Protein AF-A0A821QGT8-F1 (afdb_monomer)

Sequence (117 aa):
EAIAHGFVNLDIINSAISRGLRSRFVSGNFDPIGTDPYSSIPYSVVDSLEHKLLTKQVVSESIVLLQNPKEILPFDITKIKQIAVIGPSSDDISVQAHTYHGTPSKWITTLDGIQSM

Structure (mmCIF, N/CA/C/O backbone):
data_AF-A0A821QGT8-F1
#
_entry.id   AF-A0A821QGT8-F1
#
loop_
_atom_site.group_PDB
_atom_site.id
_atom_site.type_symbol
_atom_site.label_atom_id
_atom_site.label_alt_id
_atom_site.label_comp_id
_atom_site.label_asym_id
_atom_site.label_entity_id
_atom_site.label_seq_id
_atom_site.pdbx_PDB_ins_code
_atom_site.Cartn_x
_atom_site.Cartn_y
_atom_site.Cartn_z
_atom_site.occupancy
_atom_site.B_iso_or_equiv
_atom_site.auth_seq_id
_atom_site.auth_comp_id
_atom_site.auth_asym_id
_atom_site.auth_atom_id
_atom_site.pdbx_PDB_model_num
ATOM 1 N N . GLU A 1 1 ? 7.168 -7.094 -39.198 1.00 88.50 1 GLU A N 1
ATOM 2 C CA . GLU A 1 1 ? 6.020 -7.028 -40.126 1.00 88.50 1 GLU A CA 1
ATOM 3 C C . GLU A 1 1 ? 5.680 -5.591 -40.536 1.00 88.50 1 GLU A C 1
ATOM 5 O O . GLU A 1 1 ? 5.978 -5.238 -41.665 1.00 88.50 1 GLU A O 1
ATOM 10 N N . ALA A 1 2 ? 5.192 -4.718 -39.644 1.00 93.62 2 ALA A N 1
ATOM 11 C CA . ALA A 1 2 ? 4.776 -3.345 -39.999 1.00 93.62 2 ALA A CA 1
ATOM 12 C C . ALA A 1 2 ? 5.841 -2.477 -40.715 1.00 93.62 2 ALA A C 1
ATOM 14 O O . ALA A 1 2 ? 5.494 -1.716 -41.614 1.00 93.62 2 ALA A O 1
ATOM 15 N N . ILE A 1 3 ? 7.128 -2.618 -40.365 1.00 93.31 3 ILE A N 1
ATOM 16 C CA . ILE A 1 3 ? 8.237 -1.945 -41.074 1.00 93.31 3 ILE A CA 1
ATOM 17 C C . ILE A 1 3 ? 8.372 -2.473 -42.509 1.00 93.31 3 ILE A C 1
ATOM 19 O O . ILE A 1 3 ? 8.510 -1.696 -43.445 1.00 93.31 3 ILE A O 1
ATOM 23 N N . ALA A 1 4 ? 8.299 -3.797 -42.689 1.00 95.00 4 ALA A N 1
ATOM 24 C CA . ALA A 1 4 ? 8.441 -4.447 -43.993 1.00 95.00 4 ALA A CA 1
ATOM 25 C C . ALA A 1 4 ? 7.288 -4.089 -44.947 1.00 95.00 4 ALA A C 1
ATOM 27 O O . ALA A 1 4 ? 7.495 -4.010 -46.153 1.00 95.00 4 ALA A O 1
ATOM 28 N N . HIS A 1 5 ? 6.098 -3.821 -44.403 1.00 96.25 5 HIS A N 1
ATOM 29 C CA . HIS A 1 5 ? 4.939 -3.336 -45.158 1.00 96.25 5 HIS A CA 1
ATOM 30 C C . HIS A 1 5 ? 4.875 -1.803 -45.293 1.00 96.25 5 HIS A C 1
ATOM 32 O O . HIS A 1 5 ? 3.919 -1.287 -45.863 1.00 96.25 5 HIS A O 1
ATOM 38 N N . GLY A 1 6 ? 5.861 -1.058 -44.777 1.00 94.56 6 GLY A N 1
ATOM 39 C CA . GLY A 1 6 ? 5.922 0.404 -44.897 1.00 94.56 6 GLY A CA 1
ATOM 40 C C . GLY A 1 6 ? 4.910 1.178 -44.043 1.00 94.56 6 GLY A C 1
ATOM 41 O O . GLY A 1 6 ? 4.784 2.388 -44.202 1.00 94.56 6 GLY A O 1
ATOM 42 N N . PHE A 1 7 ? 4.203 0.520 -43.118 1.00 97.38 7 PHE A N 1
ATOM 43 C CA . PHE A 1 7 ? 3.223 1.177 -42.242 1.00 97.38 7 PHE A CA 1
ATOM 44 C C . PHE A 1 7 ? 3.874 2.049 -41.166 1.00 97.38 7 PHE A C 1
ATOM 46 O O . PHE A 1 7 ? 3.248 2.972 -40.651 1.00 97.38 7 PHE A O 1
ATOM 53 N N . VAL A 1 8 ? 5.124 1.748 -40.802 1.00 95.25 8 VAL A N 1
ATOM 54 C CA . VAL A 1 8 ? 5.881 2.467 -39.773 1.00 95.25 8 VAL A CA 1
ATOM 55 C C . VAL A 1 8 ? 7.339 2.588 -40.212 1.00 95.25 8 VAL A C 1
ATOM 57 O O . VAL A 1 8 ? 7.957 1.593 -40.589 1.00 95.25 8 VAL A O 1
ATOM 60 N N . ASN A 1 9 ? 7.906 3.793 -40.120 1.00 96.69 9 ASN A N 1
ATOM 61 C CA . ASN A 1 9 ? 9.343 4.008 -40.303 1.00 96.69 9 ASN A CA 1
ATOM 62 C C . ASN A 1 9 ? 10.115 3.482 -39.073 1.00 96.69 9 ASN A C 1
ATOM 64 O O . ASN A 1 9 ? 9.724 3.738 -37.932 1.00 96.69 9 ASN A O 1
ATOM 68 N N . LEU A 1 10 ? 11.232 2.787 -39.305 1.00 95.38 10 LEU A N 1
ATOM 69 C CA . LEU A 1 10 ? 12.173 2.337 -38.277 1.00 95.38 10 LEU A CA 1
ATOM 70 C C . LEU A 1 10 ? 12.568 3.453 -37.288 1.00 95.38 10 LEU A C 1
ATOM 72 O O . LEU A 1 10 ? 12.696 3.183 -36.095 1.00 95.38 10 LEU A O 1
ATOM 76 N N . ASP A 1 11 ? 12.676 4.707 -37.735 1.00 96.88 11 ASP A N 1
ATOM 77 C CA . ASP A 1 11 ? 13.025 5.852 -36.880 1.00 96.88 11 ASP A CA 1
ATOM 78 C C . ASP A 1 11 ? 12.032 6.086 -35.729 1.00 96.88 11 ASP A C 1
ATOM 80 O O . ASP A 1 11 ? 12.418 6.519 -34.637 1.00 96.88 11 ASP A O 1
ATOM 84 N N . ILE A 1 12 ? 10.752 5.755 -35.937 1.00 96.62 12 ILE A N 1
ATOM 85 C CA . ILE A 1 12 ? 9.713 5.843 -34.899 1.00 96.62 12 ILE A CA 1
ATOM 86 C C . ILE A 1 12 ? 9.999 4.823 -33.794 1.00 96.62 12 ILE A C 1
ATOM 88 O O . ILE A 1 12 ? 9.916 5.142 -32.605 1.00 96.62 12 ILE A O 1
ATOM 92 N N . ILE A 1 13 ? 10.391 3.609 -34.180 1.00 95.69 13 ILE A N 1
ATOM 93 C CA . ILE A 1 13 ? 10.730 2.532 -33.247 1.00 95.69 13 ILE A CA 1
ATOM 94 C C . ILE A 1 13 ? 12.022 2.876 -32.506 1.00 95.69 13 ILE A C 1
ATOM 96 O O . ILE A 1 13 ? 12.052 2.805 -31.277 1.00 95.69 13 ILE A O 1
ATOM 100 N N . ASN A 1 14 ? 13.049 3.339 -33.225 1.00 97.38 14 ASN A N 1
ATOM 101 C CA . ASN A 1 14 ? 14.304 3.797 -32.628 1.00 97.38 14 ASN A CA 1
ATOM 102 C C . ASN A 1 14 ? 14.053 4.895 -31.590 1.00 97.38 14 ASN A C 1
ATOM 104 O O . ASN A 1 14 ? 14.600 4.845 -30.489 1.00 97.38 14 ASN A O 1
ATOM 108 N N . SER A 1 15 ? 13.174 5.851 -31.895 1.00 97.81 15 SER A N 1
ATOM 109 C CA . SER A 1 15 ? 12.798 6.922 -30.969 1.00 97.81 15 SER A CA 1
ATOM 110 C C . SER A 1 15 ? 12.091 6.399 -29.716 1.00 97.81 15 SER A C 1
ATOM 112 O O . SER A 1 15 ? 12.416 6.827 -28.607 1.00 97.81 15 SER A O 1
ATOM 114 N N . ALA A 1 16 ? 11.138 5.472 -29.861 1.00 97.12 16 ALA A N 1
ATOM 115 C CA . ALA A 1 16 ? 10.421 4.882 -28.729 1.00 97.12 16 ALA A CA 1
ATOM 116 C C . ALA A 1 16 ? 11.363 4.087 -27.810 1.00 97.12 16 ALA A C 1
ATOM 118 O O . ALA A 1 16 ? 11.356 4.283 -26.592 1.00 97.12 16 ALA A O 1
ATOM 119 N N . ILE A 1 17 ? 12.230 3.257 -28.397 1.00 97.50 17 IL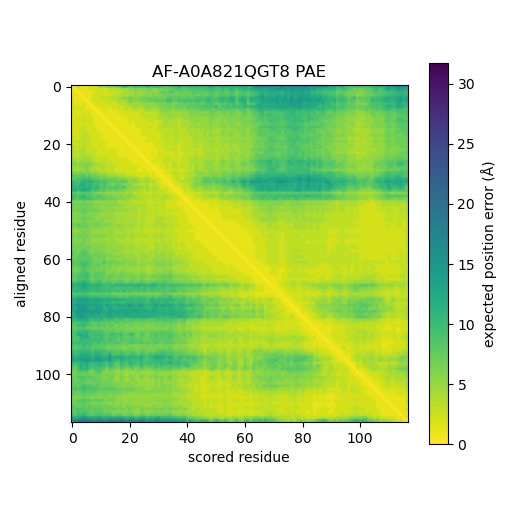E A N 1
ATOM 120 C CA . ILE A 1 17 ? 13.237 2.484 -27.663 1.00 97.50 17 ILE A CA 1
ATOM 121 C C . ILE A 1 17 ? 14.222 3.424 -26.965 1.00 97.50 17 ILE A C 1
ATOM 123 O O . ILE A 1 17 ? 14.494 3.248 -25.781 1.00 97.50 17 ILE A O 1
ATOM 127 N N . SER A 1 18 ? 14.697 4.464 -27.654 1.00 97.94 18 SER A N 1
ATOM 128 C CA . SER A 1 18 ? 15.642 5.433 -27.087 1.00 97.94 18 SER A CA 1
ATOM 129 C C . SER A 1 18 ? 15.068 6.138 -25.857 1.00 97.94 18 SER A C 1
ATOM 131 O O . SER A 1 18 ? 15.782 6.331 -24.877 1.00 97.94 18 SER A O 1
ATOM 133 N N . ARG A 1 19 ? 13.768 6.474 -25.851 1.00 97.81 19 ARG A N 1
ATOM 134 C CA . ARG A 1 19 ? 13.092 7.048 -24.671 1.00 97.81 19 ARG A CA 1
ATOM 135 C C . ARG A 1 19 ? 13.028 6.055 -23.511 1.00 97.81 19 ARG A C 1
ATOM 137 O O . ARG A 1 19 ? 13.346 6.428 -22.385 1.00 97.81 19 ARG A O 1
ATOM 144 N N . GLY A 1 20 ? 12.666 4.800 -23.783 1.00 97.81 20 GLY A N 1
ATOM 145 C CA . GLY A 1 20 ? 12.623 3.748 -22.762 1.00 97.81 20 GLY A CA 1
ATOM 146 C C . GLY A 1 20 ? 13.999 3.447 -22.161 1.00 97.81 20 GLY A C 1
ATOM 147 O O . GLY A 1 20 ? 14.140 3.356 -20.942 1.00 97.81 20 GLY A O 1
ATOM 148 N N . LEU A 1 21 ? 15.030 3.359 -23.006 1.00 97.56 21 LEU A N 1
ATOM 149 C CA . LEU A 1 21 ? 16.416 3.187 -22.570 1.00 97.56 21 LEU A CA 1
ATOM 150 C C . LEU A 1 21 ? 16.902 4.397 -21.779 1.00 97.56 21 LEU A C 1
ATOM 152 O O . LEU A 1 21 ? 17.506 4.217 -20.727 1.00 97.56 21 LEU A O 1
ATOM 156 N N . ARG A 1 22 ? 16.583 5.621 -22.218 1.00 97.06 22 ARG A N 1
ATOM 157 C CA . ARG A 1 22 ? 16.929 6.840 -21.479 1.00 97.06 22 ARG A CA 1
ATOM 158 C C . ARG A 1 22 ? 16.383 6.808 -20.054 1.00 97.06 22 ARG A C 1
ATOM 160 O O . ARG A 1 22 ? 17.136 7.121 -19.141 1.00 97.06 22 ARG A O 1
ATOM 167 N N . SER A 1 23 ? 15.125 6.412 -19.844 1.00 95.69 23 SER A N 1
ATOM 168 C CA . SER A 1 23 ? 14.578 6.280 -18.484 1.00 95.69 23 SER A CA 1
ATOM 169 C C . SER A 1 23 ? 15.366 5.282 -17.636 1.00 95.69 23 SER A C 1
ATOM 171 O O . SER A 1 23 ? 15.654 5.581 -16.484 1.00 95.69 23 SER A O 1
ATOM 173 N N . ARG A 1 24 ? 15.772 4.144 -18.211 1.00 93.56 24 ARG A N 1
ATOM 174 C CA . ARG A 1 24 ? 16.580 3.127 -17.516 1.00 93.56 24 ARG A CA 1
ATOM 175 C C . ARG A 1 24 ? 17.999 3.605 -17.192 1.00 93.56 24 ARG A C 1
ATOM 177 O O . ARG A 1 24 ? 18.516 3.274 -16.132 1.00 93.56 24 ARG A O 1
ATOM 184 N N . PHE A 1 25 ? 18.617 4.395 -18.073 1.00 93.12 25 PHE A N 1
ATOM 185 C CA . PHE A 1 25 ? 19.896 5.053 -17.784 1.00 93.12 25 PHE A CA 1
ATOM 186 C C . PHE A 1 25 ? 19.753 6.085 -16.663 1.00 93.12 25 PHE A C 1
ATOM 188 O O . PHE A 1 25 ? 20.545 6.084 -15.734 1.00 93.12 25 PHE A O 1
ATOM 195 N N . VAL A 1 26 ? 18.717 6.929 -16.706 1.00 92.00 26 VAL A N 1
ATOM 196 C CA . VAL A 1 26 ? 18.464 7.930 -15.654 1.00 92.00 26 VAL A CA 1
ATOM 197 C C . VAL A 1 26 ? 18.164 7.274 -14.302 1.00 92.00 26 VAL A C 1
ATOM 199 O O . VAL A 1 26 ? 18.532 7.825 -13.272 1.00 92.00 26 VAL A O 1
ATOM 202 N N . SER A 1 27 ? 17.531 6.099 -14.288 1.00 91.00 27 SER A N 1
ATOM 203 C CA . SER A 1 27 ? 17.281 5.329 -13.064 1.00 91.00 27 SER A CA 1
ATOM 204 C C . SER A 1 27 ? 18.460 4.449 -12.627 1.00 91.00 27 SER A C 1
ATOM 206 O O . SER A 1 27 ? 18.269 3.588 -11.772 1.00 91.00 27 SER A O 1
ATOM 208 N N . GLY A 1 28 ? 19.638 4.590 -13.244 1.00 91.50 28 GLY A N 1
ATOM 209 C CA . GLY A 1 28 ? 20.857 3.863 -12.875 1.00 91.50 28 GLY A CA 1
ATOM 210 C C . GLY A 1 28 ? 20.838 2.357 -13.157 1.00 91.50 28 GLY A C 1
ATOM 211 O O . GLY A 1 28 ? 21.691 1.626 -12.676 1.00 91.50 28 GLY A O 1
ATOM 212 N N . ASN A 1 29 ? 19.895 1.844 -13.960 1.00 90.50 29 ASN A N 1
ATOM 213 C CA . ASN A 1 29 ? 19.763 0.395 -14.207 1.00 90.50 29 ASN A CA 1
ATOM 214 C C . ASN A 1 29 ? 20.953 -0.217 -14.967 1.00 90.50 29 ASN A C 1
ATOM 216 O O . ASN A 1 29 ? 21.075 -1.440 -15.021 1.00 90.50 29 ASN A O 1
ATOM 220 N N . PHE A 1 30 ? 21.772 0.619 -15.606 1.00 92.00 30 PHE A N 1
ATOM 221 C CA . PHE A 1 30 ? 22.974 0.213 -16.335 1.00 92.00 30 PHE A CA 1
ATOM 222 C C . PHE A 1 30 ? 24.268 0.631 -15.625 1.00 92.00 30 PHE A C 1
ATOM 224 O O . PHE A 1 30 ? 25.351 0.385 -16.159 1.00 92.00 30 PHE A O 1
ATOM 231 N N . ASP A 1 31 ? 24.166 1.262 -14.455 1.00 90.94 31 ASP A N 1
ATOM 232 C CA . ASP A 1 31 ? 25.329 1.660 -13.675 1.00 90.94 31 ASP A CA 1
ATOM 233 C C . ASP A 1 31 ? 25.940 0.422 -12.989 1.00 90.94 31 ASP A C 1
ATOM 235 O O . ASP A 1 31 ? 25.246 -0.579 -12.766 1.00 90.94 31 ASP A O 1
ATOM 239 N N . PRO A 1 32 ? 27.244 0.436 -12.660 1.00 91.38 32 PRO A N 1
ATOM 240 C CA . PRO A 1 32 ? 27.835 -0.611 -11.838 1.00 91.38 32 PRO A CA 1
ATOM 241 C C . PRO A 1 32 ? 27.043 -0.851 -10.542 1.00 91.38 32 PRO A C 1
ATOM 243 O O . PRO A 1 32 ? 26.515 0.071 -9.922 1.00 91.38 32 PRO A O 1
ATOM 246 N N . ILE A 1 33 ? 26.979 -2.111 -10.100 1.00 85.81 33 ILE A N 1
ATOM 247 C CA . ILE A 1 33 ? 26.276 -2.467 -8.860 1.00 85.81 33 ILE A CA 1
ATOM 248 C C . ILE A 1 33 ? 26.841 -1.630 -7.705 1.00 85.81 33 ILE A C 1
ATOM 250 O O . ILE A 1 33 ? 28.047 -1.641 -7.459 1.00 85.81 33 ILE A O 1
ATOM 254 N N . GLY A 1 34 ? 25.961 -0.932 -6.987 1.00 86.56 34 GLY A N 1
ATOM 255 C CA . GLY A 1 34 ? 26.335 -0.123 -5.827 1.00 86.56 34 GLY A CA 1
ATOM 256 C C . GLY A 1 34 ? 26.689 1.334 -6.137 1.00 86.56 34 GLY A C 1
ATOM 257 O O . GLY A 1 34 ? 27.039 2.059 -5.209 1.00 86.56 34 GLY A O 1
ATOM 258 N N . THR A 1 35 ? 26.636 1.776 -7.401 1.00 89.19 35 THR A N 1
ATOM 259 C CA . THR A 1 35 ? 26.961 3.170 -7.760 1.00 89.19 35 THR A CA 1
ATOM 260 C C . THR A 1 35 ? 25.742 4.055 -7.996 1.00 89.19 35 THR A C 1
ATOM 262 O O . THR A 1 35 ? 25.885 5.276 -7.984 1.00 89.19 35 THR A O 1
ATOM 265 N N . ASP A 1 36 ? 24.554 3.476 -8.185 1.00 88.06 36 ASP A N 1
ATOM 266 C CA . ASP A 1 36 ? 23.307 4.239 -8.260 1.00 88.06 36 ASP A CA 1
ATOM 267 C C . ASP A 1 36 ? 22.753 4.541 -6.847 1.00 88.06 36 ASP A C 1
ATOM 269 O O . ASP A 1 36 ? 22.969 3.758 -5.913 1.00 88.06 36 ASP A O 1
ATOM 273 N N . PRO A 1 37 ? 22.028 5.660 -6.655 1.00 83.62 37 PRO A N 1
ATOM 274 C CA . PRO A 1 37 ? 21.567 6.105 -5.337 1.00 83.62 37 PRO A CA 1
ATOM 275 C C . PRO A 1 37 ? 20.517 5.192 -4.684 1.00 83.62 37 PRO A C 1
ATOM 277 O O . PRO A 1 37 ? 20.221 5.371 -3.504 1.00 83.62 37 PRO A O 1
ATOM 280 N N . TYR A 1 38 ? 19.943 4.235 -5.418 1.00 88.62 38 TYR A N 1
ATOM 281 C CA . TYR A 1 38 ? 18.892 3.338 -4.934 1.00 88.62 38 TYR A CA 1
ATOM 282 C C . TYR A 1 38 ? 19.416 1.933 -4.600 1.00 88.62 38 TYR A C 1
ATOM 284 O O . TYR A 1 38 ? 18.788 1.223 -3.816 1.00 88.62 38 TYR A O 1
ATOM 292 N N . SER A 1 39 ? 20.577 1.543 -5.135 1.00 88.25 39 SER A N 1
ATOM 293 C CA . SER A 1 39 ? 21.204 0.223 -4.942 1.00 88.25 39 SER A CA 1
ATOM 294 C C . SER A 1 39 ? 21.444 -0.181 -3.488 1.00 88.25 39 SER A C 1
ATOM 296 O O . SER A 1 39 ? 21.507 -1.371 -3.181 1.00 88.25 39 SER A O 1
ATOM 298 N N . SER A 1 40 ? 21.597 0.791 -2.590 1.00 89.56 40 SER A N 1
ATOM 299 C CA . SER A 1 40 ? 21.900 0.556 -1.178 1.00 89.56 40 SER A CA 1
ATOM 300 C C . SER A 1 40 ? 20.659 0.399 -0.299 1.00 89.56 40 SER A C 1
ATOM 302 O O . SER A 1 40 ? 20.802 0.074 0.880 1.00 89.56 40 SER A O 1
ATOM 304 N N . ILE A 1 41 ? 19.450 0.605 -0.839 1.00 92.75 41 ILE A N 1
ATOM 305 C CA . ILE A 1 41 ? 18.202 0.506 -0.075 1.00 92.75 41 ILE A CA 1
ATOM 306 C C . ILE A 1 41 ? 17.946 -0.969 0.273 1.00 92.75 41 ILE A C 1
ATOM 308 O O . ILE A 1 41 ? 17.706 -1.782 -0.624 1.00 92.75 41 ILE A O 1
ATOM 312 N N . PRO A 1 42 ? 17.966 -1.352 1.562 1.00 94.56 42 PRO A N 1
ATOM 313 C CA . PRO A 1 42 ? 17.771 -2.739 1.945 1.00 94.56 42 PRO A CA 1
ATOM 314 C C . PRO A 1 42 ? 16.289 -3.116 1.910 1.00 94.56 42 PRO A C 1
ATOM 316 O O . PRO A 1 42 ? 15.401 -2.294 2.146 1.00 94.56 42 PRO A O 1
ATOM 319 N N . TYR A 1 43 ? 16.012 -4.409 1.730 1.00 95.00 43 TYR A N 1
ATOM 320 C CA . TYR A 1 43 ? 14.642 -4.931 1.755 1.00 95.00 43 TYR A CA 1
ATOM 321 C C . TYR A 1 43 ? 13.921 -4.679 3.092 1.00 95.00 43 TYR A C 1
ATOM 32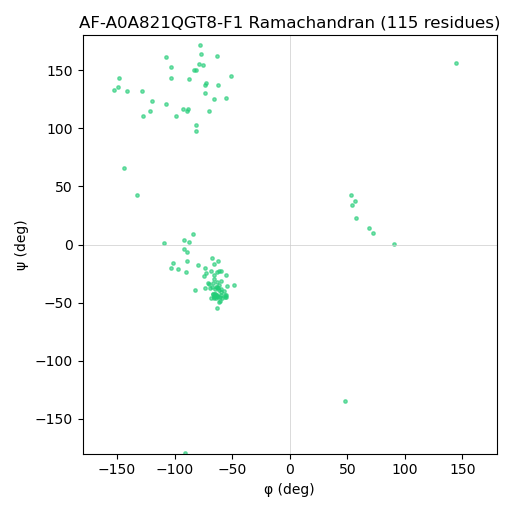3 O O . TYR A 1 43 ? 12.700 -4.599 3.122 1.00 95.00 43 TYR A O 1
ATOM 331 N N . SER A 1 44 ? 14.655 -4.470 4.192 1.00 96.25 44 SER A N 1
ATOM 332 C CA . SER A 1 44 ? 14.088 -4.117 5.503 1.00 96.25 44 SER A CA 1
ATOM 333 C C . SER A 1 44 ? 13.328 -2.783 5.528 1.00 96.25 44 SER A C 1
ATOM 335 O O . SER A 1 44 ? 12.621 -2.508 6.494 1.00 96.25 44 SER A O 1
ATOM 337 N N . VAL A 1 45 ? 13.480 -1.943 4.499 1.00 96.75 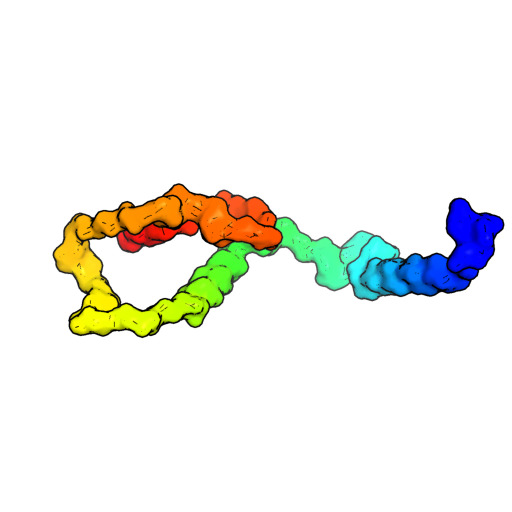45 VAL A N 1
ATOM 338 C CA . VAL A 1 45 ? 12.683 -0.717 4.323 1.00 96.75 45 VAL A CA 1
ATOM 339 C C . VAL A 1 45 ? 11.252 -1.039 3.865 1.00 96.75 45 VAL A C 1
ATOM 341 O O . VAL A 1 45 ? 10.322 -0.283 4.153 1.00 96.75 45 VAL A O 1
ATOM 344 N N . VAL A 1 46 ? 11.043 -2.170 3.183 1.00 95.75 46 VAL A N 1
ATOM 345 C CA . VAL A 1 46 ? 9.712 -2.617 2.758 1.00 95.75 46 VAL A CA 1
ATOM 346 C C . VAL A 1 46 ? 8.879 -2.948 3.994 1.00 95.75 46 VAL A C 1
ATOM 348 O O . VAL A 1 46 ? 9.292 -3.740 4.836 1.00 95.75 46 VAL A O 1
ATOM 351 N N . ASP A 1 47 ? 7.701 -2.328 4.094 1.00 95.50 47 ASP A N 1
ATOM 352 C CA . ASP A 1 47 ? 6.758 -2.528 5.204 1.00 95.50 47 ASP A CA 1
ATOM 353 C C . ASP A 1 47 ? 7.379 -2.303 6.607 1.00 95.50 47 ASP A C 1
ATOM 355 O O . ASP A 1 47 ? 7.045 -2.969 7.598 1.00 95.50 47 ASP A O 1
ATOM 359 N N . SER A 1 48 ? 8.318 -1.349 6.678 1.00 97.25 48 SER A N 1
ATOM 360 C CA . SER A 1 48 ? 8.997 -0.924 7.903 1.00 97.25 48 SER A CA 1
ATOM 361 C C . SER A 1 48 ? 8.029 -0.305 8.918 1.00 97.25 48 SER A C 1
ATOM 363 O O . SER A 1 48 ? 6.924 0.133 8.584 1.00 97.25 48 SER A O 1
ATOM 365 N N . LEU A 1 49 ? 8.452 -0.225 10.185 1.00 96.94 49 LEU A N 1
ATOM 366 C CA . LEU A 1 49 ? 7.657 0.429 11.230 1.00 96.94 49 LEU A CA 1
ATOM 367 C C . LEU A 1 49 ? 7.341 1.890 10.876 1.00 96.94 49 LEU A C 1
ATOM 369 O O . LEU A 1 49 ? 6.218 2.335 11.082 1.00 96.94 49 LEU A O 1
ATOM 373 N N . GLU A 1 50 ? 8.305 2.613 10.310 1.00 98.19 50 GLU A N 1
ATOM 374 C CA . GLU A 1 50 ? 8.128 4.003 9.887 1.00 98.19 50 GLU A CA 1
ATOM 375 C C . GLU A 1 50 ? 7.031 4.136 8.821 1.00 98.19 50 GLU A C 1
ATOM 377 O O . GLU A 1 50 ? 6.101 4.925 8.988 1.00 98.19 50 GLU A O 1
ATOM 382 N N . HIS A 1 51 ? 7.059 3.298 7.779 1.00 97.56 51 HIS A N 1
ATOM 383 C CA . HIS A 1 51 ? 6.027 3.291 6.739 1.00 97.56 51 HIS A CA 1
ATOM 384 C C . HIS A 1 51 ? 4.644 2.899 7.280 1.00 97.56 51 HIS A C 1
ATOM 386 O O . HIS A 1 51 ? 3.631 3.472 6.870 1.00 97.56 51 HIS A O 1
ATOM 392 N N . LYS A 1 52 ? 4.581 1.968 8.242 1.00 95.81 52 LYS A N 1
ATOM 393 C C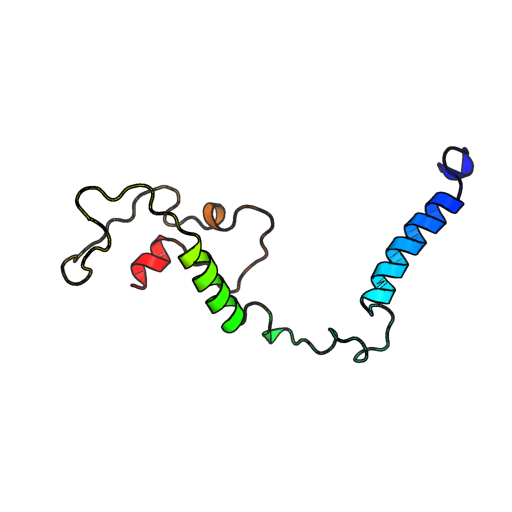A . LYS A 1 52 ? 3.331 1.593 8.925 1.00 95.81 52 LYS A CA 1
ATOM 394 C C . LYS A 1 52 ? 2.762 2.742 9.753 1.00 95.81 52 LYS A C 1
ATOM 396 O O . LYS A 1 52 ? 1.555 2.976 9.722 1.00 95.81 52 LYS A O 1
ATOM 401 N N . LEU A 1 53 ? 3.611 3.473 10.475 1.00 97.19 53 LEU A N 1
ATOM 402 C CA . LEU A 1 53 ? 3.195 4.637 11.260 1.00 97.19 53 LEU A CA 1
ATOM 403 C C . LEU A 1 53 ? 2.710 5.776 10.360 1.00 97.19 53 LEU A C 1
ATOM 405 O O . LEU A 1 53 ? 1.653 6.340 10.637 1.00 97.19 53 LEU A O 1
ATOM 409 N N . LEU A 1 54 ? 3.410 6.048 9.254 1.00 98.12 54 LEU A N 1
ATOM 410 C CA . LEU A 1 54 ? 2.961 7.017 8.254 1.00 98.12 54 LEU A CA 1
ATOM 411 C C . LEU A 1 54 ? 1.606 6.615 7.658 1.00 98.12 54 LEU A C 1
ATOM 413 O O . LEU A 1 54 ? 0.701 7.438 7.583 1.00 98.12 54 LEU A O 1
ATOM 417 N N . THR A 1 55 ? 1.432 5.339 7.303 1.00 95.12 55 THR A N 1
ATOM 418 C CA . THR A 1 55 ? 0.149 4.820 6.801 1.00 95.12 55 THR A CA 1
ATOM 419 C C . THR A 1 55 ? -0.965 5.033 7.825 1.00 95.12 55 THR A C 1
ATOM 421 O O . THR A 1 55 ? -2.030 5.541 7.482 1.00 95.12 55 THR A O 1
ATOM 424 N N . LYS A 1 56 ? -0.714 4.717 9.103 1.00 95.12 56 LYS A N 1
ATOM 425 C CA . LYS A 1 56 ? -1.676 4.947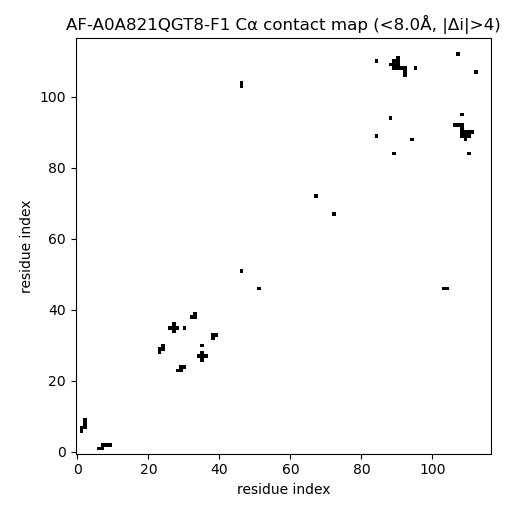 10.188 1.00 95.12 56 LYS A CA 1
ATOM 426 C C . LYS A 1 56 ? -2.045 6.425 10.318 1.00 95.12 56 LYS A C 1
ATOM 428 O O . LYS A 1 56 ? -3.225 6.729 10.485 1.00 95.12 56 LYS A O 1
ATOM 433 N N . GLN A 1 57 ? -1.070 7.329 10.237 1.00 98.06 57 GLN A N 1
ATOM 434 C CA . GLN A 1 57 ? -1.315 8.770 10.284 1.00 98.06 57 GLN A CA 1
ATOM 435 C C . GLN A 1 57 ? -2.172 9.224 9.098 1.00 98.06 57 GLN A C 1
ATOM 437 O O . GLN A 1 57 ? -3.241 9.787 9.313 1.00 98.06 57 GLN A O 1
ATOM 442 N N . VAL A 1 58 ? -1.753 8.911 7.868 1.00 97.75 58 VAL A N 1
ATOM 443 C CA . VAL A 1 58 ? -2.469 9.293 6.640 1.00 97.75 58 VAL A CA 1
ATOM 444 C C . VAL A 1 58 ? -3.911 8.793 6.674 1.00 97.75 58 VAL A C 1
ATOM 446 O O . VAL A 1 58 ? -4.828 9.556 6.385 1.00 97.75 58 VAL A O 1
ATOM 449 N N . VAL A 1 59 ? -4.139 7.539 7.077 1.00 93.88 59 VAL A N 1
ATOM 450 C CA . VAL A 1 59 ? -5.494 6.983 7.205 1.00 93.88 59 VAL A CA 1
ATOM 451 C C . VAL A 1 59 ? -6.297 7.723 8.277 1.00 93.88 59 VAL A C 1
ATOM 453 O O . VAL A 1 59 ? -7.444 8.081 8.024 1.00 93.88 59 VAL A O 1
ATOM 456 N N . SER A 1 60 ? -5.705 8.004 9.441 1.00 95.31 60 SER A N 1
ATOM 457 C CA . SER A 1 60 ? -6.387 8.719 10.534 1.00 95.31 60 SER A CA 1
ATOM 458 C C . SER A 1 60 ? -6.803 10.135 10.128 1.00 95.31 60 SER A C 1
ATOM 460 O O . SER A 1 60 ? -7.881 10.586 10.501 1.00 95.31 60 SER A O 1
ATOM 462 N N . GLU A 1 61 ? -5.976 10.818 9.337 1.00 98.12 61 GLU A N 1
ATOM 463 C CA . GLU A 1 61 ? -6.244 12.166 8.822 1.00 98.12 61 GLU A CA 1
ATOM 464 C C . GLU A 1 61 ? -7.199 12.174 7.614 1.00 98.12 61 GLU A C 1
ATOM 466 O O . GLU A 1 61 ? -7.785 13.207 7.299 1.00 98.12 61 GLU A O 1
ATOM 471 N N . SER A 1 62 ? -7.388 11.030 6.948 1.00 97.44 62 SER A N 1
ATOM 472 C CA . SER A 1 62 ? -8.250 10.906 5.762 1.00 97.44 62 SER A CA 1
ATOM 473 C C . SER A 1 62 ? -9.712 10.575 6.088 1.00 97.44 62 SER A C 1
ATOM 475 O O . SER A 1 62 ? -10.574 10.680 5.215 1.00 97.44 62 SER A O 1
ATOM 477 N N . ILE A 1 63 ? -10.018 10.145 7.317 1.00 96.81 63 ILE A N 1
ATOM 478 C CA . ILE A 1 63 ? -11.381 9.771 7.722 1.00 96.81 63 ILE A CA 1
ATOM 479 C C . ILE A 1 63 ? -12.250 11.023 7.887 1.00 96.81 63 ILE A C 1
ATOM 481 O O . ILE A 1 63 ? -11.896 11.962 8.597 1.00 96.81 63 ILE A O 1
ATOM 485 N N . VAL A 1 64 ? -13.440 11.008 7.279 1.00 98.00 64 VAL A N 1
ATOM 486 C CA . VAL A 1 64 ? -14.398 12.121 7.334 1.00 98.00 64 VAL A CA 1
ATOM 487 C C . VAL A 1 64 ? -15.590 11.766 8.222 1.00 98.00 64 VAL A C 1
ATOM 489 O O . VAL A 1 64 ? -16.338 10.829 7.941 1.00 98.00 64 VAL A O 1
ATOM 492 N N . LEU A 1 65 ? -15.815 12.560 9.271 1.00 97.75 65 LEU A N 1
ATOM 493 C CA . LEU A 1 65 ? -17.022 12.485 10.096 1.00 97.75 65 LEU A CA 1
ATOM 494 C C . LEU A 1 65 ? -18.167 13.253 9.420 1.00 97.75 65 LEU A C 1
ATOM 496 O O . LEU A 1 65 ? -18.258 14.471 9.535 1.00 97.75 65 LEU A O 1
ATOM 500 N N . LEU A 1 66 ? -19.047 12.537 8.715 1.00 98.44 66 LEU A N 1
ATOM 501 C CA . LEU A 1 66 ? -20.164 13.149 7.979 1.00 98.44 66 LEU A CA 1
ATOM 502 C C . LEU A 1 66 ? -21.292 13.652 8.893 1.00 98.44 66 LEU A C 1
ATOM 504 O O . LEU A 1 66 ? -21.898 14.685 8.621 1.00 98.44 66 LEU A O 1
ATOM 508 N N . GLN A 1 67 ? -21.594 12.917 9.966 1.00 97.69 67 GLN A N 1
ATOM 509 C CA . GLN A 1 67 ? -22.642 13.261 10.928 1.00 97.69 67 GLN A CA 1
ATOM 510 C C . GLN A 1 67 ? -22.274 12.776 12.332 1.00 97.69 67 GLN A C 1
ATOM 512 O O . GLN A 1 67 ? -21.717 11.692 12.490 1.00 97.69 67 GLN A O 1
ATOM 517 N N . ASN A 1 68 ? -22.630 13.557 13.354 1.00 97.69 68 ASN A N 1
ATOM 518 C CA . ASN A 1 68 ? -22.440 13.192 14.761 1.00 97.69 68 ASN A CA 1
ATOM 519 C C . ASN A 1 68 ? -23.602 13.707 15.630 1.00 97.69 68 ASN A C 1
ATOM 521 O O . ASN A 1 68 ? -23.430 14.630 16.431 1.00 97.69 68 ASN A O 1
ATOM 525 N N . PRO A 1 69 ? -24.828 13.187 15.431 1.00 97.00 69 PRO A N 1
ATOM 526 C CA . PRO A 1 69 ? -25.985 13.653 16.182 1.00 97.00 69 PRO A CA 1
ATOM 527 C C . PRO A 1 69 ? -25.792 13.371 17.672 1.00 97.00 69 PRO A C 1
ATOM 529 O O . PRO A 1 69 ? -25.373 12.279 18.042 1.00 97.00 69 PRO A O 1
ATOM 532 N N . LYS A 1 70 ? -26.149 14.338 18.525 1.00 95.94 70 LYS A N 1
ATOM 533 C CA . LYS A 1 70 ? -26.037 14.229 19.992 1.00 95.94 70 LYS A CA 1
ATOM 534 C C . LYS A 1 70 ? -24.617 13.931 20.498 1.00 95.94 70 LYS A C 1
ATOM 536 O O . LYS A 1 70 ? -24.490 13.395 21.592 1.00 95.94 70 LYS A O 1
ATOM 541 N N . GLU A 1 71 ? -23.588 14.249 19.709 1.00 94.56 71 GLU A N 1
ATOM 542 C CA . GLU A 1 71 ? -22.182 14.083 20.105 1.00 94.56 71 GLU A CA 1
ATOM 543 C C . GLU A 1 71 ? -21.864 12.654 20.584 1.00 94.56 71 GLU A C 1
ATOM 545 O O . GLU A 1 71 ? -21.192 12.443 21.589 1.00 94.56 71 GLU A O 1
ATOM 550 N N . ILE A 1 72 ? -22.379 11.647 19.869 1.00 94.56 72 ILE A N 1
ATOM 551 C CA . ILE A 1 72 ? -22.154 10.230 20.203 1.00 94.56 72 ILE A CA 1
ATOM 552 C C . ILE A 1 72 ? -20.660 9.879 20.147 1.00 94.56 72 ILE A C 1
ATOM 554 O O . ILE A 1 72 ? -20.192 9.047 20.925 1.00 94.56 72 ILE A O 1
ATOM 558 N N . LEU A 1 73 ? -19.922 10.491 19.215 1.00 95.06 73 LEU A N 1
ATOM 559 C CA . LEU A 1 73 ? -18.475 10.346 19.089 1.00 95.06 73 LEU A CA 1
ATOM 560 C C . LEU A 1 73 ? -17.729 11.579 19.637 1.00 95.06 73 LEU A C 1
ATOM 562 O O . LEU A 1 73 ? -18.178 12.700 19.382 1.00 95.06 73 LEU A O 1
ATOM 566 N N . PRO A 1 74 ? -16.559 11.393 20.285 1.00 93.44 74 PRO A N 1
ATOM 567 C CA . PRO A 1 74 ? -15.966 10.103 20.654 1.00 93.44 74 PRO A CA 1
ATOM 568 C C . PRO A 1 74 ? -16.725 9.449 21.821 1.00 93.44 74 PRO A C 1
ATOM 570 O O . PRO A 1 74 ? -17.102 10.120 22.779 1.00 93.44 74 PRO A O 1
ATOM 573 N N . PHE A 1 75 ? -16.931 8.131 21.762 1.00 90.12 75 PHE A N 1
ATOM 574 C CA . PHE A 1 75 ? -17.561 7.409 22.866 1.00 90.12 75 PHE A CA 1
ATOM 575 C C . PHE A 1 75 ? -16.558 7.094 23.984 1.00 90.12 75 PHE A C 1
ATOM 577 O O . PHE A 1 75 ? -15.369 6.883 23.747 1.00 90.12 75 PHE A O 1
ATOM 584 N N . ASP A 1 76 ? -17.053 7.030 25.219 1.00 90.25 76 ASP A N 1
ATOM 585 C CA . ASP A 1 76 ? -16.251 6.706 26.399 1.00 90.25 76 ASP A CA 1
ATOM 586 C C . ASP A 1 76 ? -16.071 5.187 26.536 1.00 90.25 76 ASP A C 1
ATOM 588 O O . ASP A 1 76 ? -16.971 4.470 26.989 1.00 90.25 76 ASP A O 1
ATOM 592 N N . ILE A 1 77 ? -14.888 4.697 26.158 1.00 87.44 77 ILE A N 1
ATOM 593 C CA . ILE A 1 77 ? -14.548 3.270 26.203 1.00 87.44 77 ILE A CA 1
ATOM 594 C C . ILE A 1 77 ? -14.590 2.691 27.625 1.00 87.44 77 ILE A C 1
ATOM 596 O O . ILE A 1 77 ? -14.819 1.500 27.794 1.00 87.44 77 ILE A O 1
ATOM 600 N N . THR A 1 78 ? -14.461 3.520 28.669 1.00 90.69 78 THR A N 1
ATOM 601 C CA . THR A 1 78 ? -14.535 3.048 30.063 1.00 90.69 78 THR A CA 1
ATOM 602 C C . THR A 1 78 ? -15.961 2.693 30.492 1.00 90.69 78 THR A C 1
ATOM 604 O O . THR A 1 78 ? -16.161 1.932 31.441 1.00 90.69 78 THR A O 1
ATOM 607 N N . LYS A 1 79 ? -16.971 3.218 29.785 1.00 93.06 79 LYS A N 1
ATOM 608 C CA . LYS A 1 79 ? -18.396 2.970 30.057 1.00 93.06 79 LYS A CA 1
ATOM 609 C C . LYS A 1 79 ? -18.989 1.878 29.172 1.00 93.06 79 LYS A C 1
ATOM 611 O O . LYS A 1 79 ? -20.013 1.293 29.530 1.00 93.06 79 LYS A O 1
ATOM 616 N N . ILE A 1 80 ? -18.366 1.598 28.030 1.00 91.25 80 ILE A N 1
ATOM 617 C CA . ILE A 1 80 ? -18.841 0.611 27.061 1.00 91.25 80 ILE A CA 1
ATOM 618 C C . ILE A 1 80 ? -18.183 -0.736 27.349 1.00 91.25 80 ILE A C 1
ATOM 620 O O . ILE A 1 80 ? -16.977 -0.894 27.238 1.00 91.25 80 ILE A O 1
ATOM 624 N N . LYS A 1 81 ? -18.997 -1.733 27.704 1.00 91.06 81 LYS A N 1
ATOM 625 C CA . LYS A 1 81 ? -18.510 -3.090 28.013 1.00 91.06 81 LYS A CA 1
ATOM 626 C C . LYS A 1 81 ? -18.461 -4.010 26.798 1.00 91.06 81 LYS A C 1
ATOM 628 O O . LYS A 1 81 ? -17.775 -5.025 26.834 1.00 91.06 81 LYS A O 1
ATOM 633 N N . GLN A 1 82 ? -19.259 -3.712 25.776 1.00 92.81 82 GLN A N 1
ATOM 634 C CA . GLN A 1 82 ? -19.425 -4.539 24.586 1.00 92.81 82 GLN A CA 1
ATOM 635 C C . GLN A 1 82 ? -19.722 -3.642 23.387 1.00 92.81 82 GLN A C 1
ATOM 637 O O . GLN A 1 82 ? -20.554 -2.739 23.481 1.00 92.81 82 GLN A O 1
ATOM 642 N N . ILE A 1 83 ? -19.057 -3.918 22.268 1.00 93.19 83 ILE A N 1
ATOM 643 C CA . ILE A 1 83 ? -19.269 -3.252 20.982 1.00 93.19 83 ILE A CA 1
ATOM 644 C C . ILE A 1 83 ? -19.691 -4.328 19.986 1.00 93.19 83 ILE A C 1
ATOM 646 O O . ILE A 1 83 ? -18.981 -5.313 19.795 1.00 93.19 83 ILE A O 1
ATOM 650 N N . ALA A 1 84 ? -20.849 -4.147 19.355 1.00 95.31 84 ALA A N 1
ATOM 651 C CA . ALA A 1 84 ? -21.263 -4.985 18.239 1.00 95.31 84 ALA A CA 1
ATOM 652 C C . ALA A 1 84 ? -20.727 -4.381 16.935 1.00 95.31 84 ALA A C 1
ATOM 654 O O . ALA A 1 84 ? -21.108 -3.271 16.566 1.00 95.31 84 ALA A O 1
ATOM 655 N N . VAL A 1 85 ? -19.855 -5.111 16.239 1.00 95.56 85 VAL A N 1
ATOM 656 C CA . VAL A 1 85 ? -19.341 -4.729 14.917 1.00 95.56 85 VAL A CA 1
ATOM 657 C C . VAL A 1 85 ? -20.144 -5.499 13.870 1.00 95.56 85 VAL A C 1
ATOM 659 O O . VAL A 1 85 ? -20.067 -6.723 13.812 1.00 95.56 85 VAL A O 1
ATOM 662 N N . ILE A 1 86 ? -20.977 -4.799 13.096 1.00 96.75 86 ILE A N 1
ATOM 663 C CA . ILE A 1 86 ? -21.955 -5.415 12.187 1.00 96.75 86 ILE A CA 1
ATOM 664 C C . ILE A 1 86 ? -21.808 -4.816 10.788 1.00 96.75 86 ILE A C 1
ATOM 666 O O . ILE A 1 86 ? -21.809 -3.598 10.626 1.00 96.75 86 ILE A O 1
ATOM 670 N N . GLY A 1 87 ? -21.750 -5.679 9.776 1.00 95.88 87 GLY A N 1
ATOM 671 C CA . GLY A 1 87 ? -21.769 -5.308 8.363 1.00 95.88 87 GLY A CA 1
ATOM 672 C C . GLY A 1 87 ? -20.875 -6.228 7.529 1.00 95.88 87 GLY A C 1
ATOM 673 O O . GLY A 1 87 ? -19.936 -6.804 8.065 1.00 95.88 87 GLY A O 1
ATOM 674 N N . PRO A 1 88 ? -21.124 -6.370 6.217 1.00 94.38 88 PRO A N 1
ATOM 675 C CA . PRO A 1 88 ? -20.345 -7.276 5.368 1.00 94.38 88 PRO A CA 1
ATOM 676 C C . PRO A 1 88 ? -18.865 -6.877 5.260 1.00 94.38 88 PRO A C 1
ATOM 678 O O . PRO A 1 88 ? -18.025 -7.723 4.997 1.00 94.38 88 PRO A O 1
ATOM 681 N N . SER A 1 89 ? -18.538 -5.603 5.490 1.00 93.62 89 SER A N 1
ATOM 682 C CA . SER A 1 89 ? -17.172 -5.079 5.385 1.00 93.62 89 SER A CA 1
ATOM 683 C C . SER A 1 89 ? -16.384 -5.105 6.697 1.00 93.62 89 SER A C 1
ATOM 685 O O . SER A 1 89 ? -15.223 -4.707 6.697 1.00 93.62 89 SER A O 1
ATOM 687 N N . SER A 1 90 ? -16.985 -5.508 7.825 1.00 94.50 90 SER A N 1
ATOM 688 C CA . SER A 1 90 ? -16.324 -5.371 9.131 1.00 94.50 90 SER A CA 1
ATOM 689 C C . SER A 1 90 ? -15.086 -6.252 9.279 1.00 94.50 90 SER A C 1
ATOM 691 O O . SER A 1 90 ? -14.133 -5.845 9.942 1.00 94.50 90 SER A O 1
ATOM 693 N N . ASP A 1 91 ? -15.105 -7.427 8.652 1.00 95.69 91 ASP A N 1
ATOM 694 C CA . ASP A 1 91 ? -14.022 -8.412 8.677 1.00 95.69 91 ASP A CA 1
ATOM 695 C C . ASP A 1 91 ? -13.696 -8.927 7.263 1.00 95.69 91 ASP A C 1
ATOM 697 O O . ASP A 1 91 ? -13.538 -10.119 7.019 1.00 95.69 91 ASP A O 1
ATOM 701 N N . ASP A 1 92 ? -13.662 -8.006 6.293 1.00 93.44 92 ASP A N 1
ATOM 702 C CA . ASP A 1 92 ? -13.359 -8.318 4.895 1.00 93.44 92 ASP A CA 1
ATOM 703 C C . ASP A 1 92 ? -12.130 -7.532 4.419 1.00 93.44 92 ASP A C 1
ATOM 705 O O . ASP A 1 92 ? -12.128 -6.298 4.337 1.00 93.44 92 ASP A O 1
ATOM 709 N N . ILE A 1 93 ? -11.062 -8.263 4.103 1.00 91.75 93 ILE A N 1
ATOM 710 C CA . ILE A 1 93 ? -9.810 -7.704 3.584 1.00 91.75 93 ILE A CA 1
ATOM 711 C C . ILE A 1 93 ? -9.998 -7.172 2.160 1.00 91.75 93 ILE A C 1
ATOM 713 O O . ILE A 1 93 ? -9.392 -6.164 1.807 1.00 91.75 93 ILE A O 1
ATOM 717 N N . SER A 1 94 ? -10.846 -7.800 1.341 1.00 88.12 9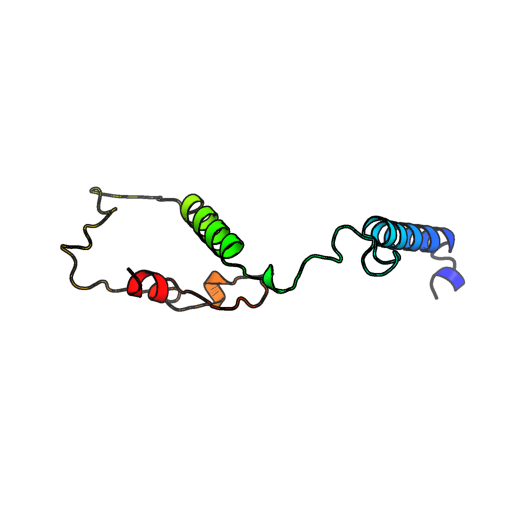4 SER A N 1
ATOM 718 C CA . SER A 1 94 ? -11.023 -7.422 -0.067 1.00 88.12 94 SER A CA 1
ATOM 719 C C . SER A 1 94 ? -11.575 -6.003 -0.217 1.00 88.12 94 SER A C 1
ATOM 721 O O . SER A 1 94 ? -11.138 -5.252 -1.092 1.00 88.12 94 SER A O 1
ATOM 723 N N . VAL A 1 95 ? -12.465 -5.599 0.695 1.00 85.75 95 VAL A N 1
ATOM 724 C CA . VAL A 1 95 ? -13.036 -4.248 0.736 1.00 85.75 95 VAL A CA 1
ATOM 725 C C . VAL A 1 95 ? -11.961 -3.201 1.037 1.00 85.75 95 VAL A C 1
ATOM 727 O O . VAL A 1 95 ? -11.974 -2.125 0.444 1.00 85.75 95 VAL A O 1
ATOM 730 N N . GLN A 1 96 ? -11.016 -3.520 1.923 1.00 79.50 96 GLN A N 1
ATOM 731 C CA . GLN A 1 96 ? -9.957 -2.601 2.357 1.00 79.50 96 GLN A CA 1
ATOM 732 C C . GLN A 1 96 ? -8.786 -2.543 1.378 1.00 79.50 96 GLN A C 1
ATOM 734 O O . GLN A 1 96 ? -8.226 -1.479 1.138 1.00 79.50 96 GLN A O 1
ATOM 739 N N . ALA A 1 97 ? -8.416 -3.690 0.814 1.00 85.94 97 ALA A N 1
ATOM 740 C CA . ALA A 1 97 ? -7.306 -3.812 -0.117 1.00 85.94 97 ALA A CA 1
ATOM 741 C C . ALA A 1 97 ? -7.626 -3.175 -1.476 1.00 85.94 97 ALA A C 1
ATOM 743 O O . ALA A 1 97 ? -6.740 -2.640 -2.144 1.00 85.94 97 ALA A O 1
ATOM 744 N N . HIS A 1 98 ? -8.898 -3.227 -1.885 1.00 87.50 98 HIS A N 1
ATOM 745 C CA . HIS A 1 98 ? -9.380 -2.691 -3.152 1.00 87.50 98 HIS A CA 1
ATOM 746 C C . HIS A 1 98 ? -8.494 -3.141 -4.336 1.00 87.50 98 HIS A C 1
ATOM 748 O O . HIS A 1 98 ? -8.133 -4.315 -4.439 1.00 87.50 98 HIS A O 1
ATOM 754 N N . THR A 1 99 ? -8.124 -2.238 -5.243 1.00 91.56 99 THR A N 1
ATOM 755 C CA . THR A 1 99 ? -7.302 -2.535 -6.429 1.00 91.56 99 THR A CA 1
ATOM 756 C C . THR A 1 99 ? -5.883 -1.980 -6.303 1.00 91.56 99 THR A C 1
ATOM 758 O O . THR A 1 99 ? -5.663 -1.038 -5.553 1.00 91.56 99 THR A O 1
ATOM 761 N N . TYR A 1 100 ? -4.942 -2.484 -7.111 1.00 93.12 100 TYR A N 1
ATOM 762 C CA . TYR A 1 100 ? -3.554 -1.987 -7.183 1.00 93.12 100 TYR A CA 1
ATOM 763 C C . TYR A 1 100 ? -2.800 -1.993 -5.837 1.00 93.12 100 TYR A C 1
ATOM 765 O O . TYR A 1 100 ? -1.980 -1.116 -5.572 1.00 93.12 100 TYR A O 1
ATOM 773 N N . HIS A 1 101 ? -3.034 -3.008 -5.003 1.00 92.00 101 HIS A N 1
ATOM 774 C CA . HIS A 1 101 ? -2.273 -3.244 -3.776 1.00 92.00 101 HIS A CA 1
ATOM 775 C C . HIS A 1 101 ? -1.256 -4.384 -3.951 1.00 92.00 101 HIS A C 1
ATOM 777 O O . HIS A 1 101 ? -1.452 -5.302 -4.748 1.00 92.00 101 HIS A O 1
ATOM 783 N N . GLY A 1 102 ? -0.168 -4.330 -3.180 1.00 90.75 102 GLY A N 1
ATOM 784 C CA . GLY A 1 102 ? 0.715 -5.475 -2.940 1.00 90.75 102 GLY A CA 1
ATOM 785 C C . GLY A 1 102 ? 0.285 -6.265 -1.700 1.00 90.75 102 GLY A C 1
ATOM 786 O O . GLY A 1 102 ? -0.678 -5.906 -1.029 1.00 90.75 102 GLY A O 1
ATOM 787 N N . THR A 1 103 ? 1.012 -7.326 -1.353 1.00 91.75 103 THR A N 1
ATOM 788 C CA . THR A 1 103 ? 0.734 -8.116 -0.142 1.00 91.75 103 THR A CA 1
ATOM 789 C C . THR A 1 103 ? 1.492 -7.540 1.067 1.00 91.75 103 THR A C 1
ATOM 791 O O . THR A 1 103 ? 2.723 -7.584 1.061 1.00 91.75 103 THR A O 1
ATOM 794 N N . PRO A 1 104 ? 0.810 -7.004 2.100 1.00 91.50 104 PRO A N 1
ATOM 795 C CA . PRO A 1 104 ? 1.454 -6.513 3.319 1.00 91.50 104 PRO A CA 1
ATOM 796 C C . PRO A 1 104 ? 1.869 -7.671 4.238 1.00 91.50 104 PRO A C 1
ATOM 798 O O . PRO A 1 104 ? 1.349 -8.782 4.120 1.00 91.50 104 PRO A O 1
ATOM 801 N N . SER A 1 105 ? 2.748 -7.410 5.216 1.00 94.12 105 SER A N 1
ATOM 802 C CA . SER A 1 105 ? 3.092 -8.420 6.236 1.00 94.12 105 SER A CA 1
ATOM 803 C C . SER A 1 105 ? 1.916 -8.787 7.144 1.00 94.12 105 SER A C 1
ATOM 805 O O . SER A 1 105 ? 1.888 -9.885 7.699 1.00 94.12 105 SER A O 1
ATOM 807 N N . LYS A 1 106 ? 0.949 -7.877 7.314 1.00 92.56 106 LYS A N 1
ATOM 808 C CA . LYS A 1 106 ? -0.265 -8.105 8.097 1.00 92.56 106 LYS A CA 1
ATOM 809 C C . LYS A 1 106 ? -1.412 -7.241 7.580 1.00 92.56 106 LYS A C 1
ATOM 811 O O . LYS A 1 106 ? -1.249 -6.036 7.406 1.00 92.56 106 LYS A O 1
ATOM 816 N N . TRP A 1 107 ? -2.573 -7.860 7.405 1.00 92.56 107 TRP A N 1
ATOM 817 C CA . TRP A 1 107 ? -3.846 -7.164 7.225 1.00 92.56 107 TRP A CA 1
ATOM 818 C C . TRP A 1 107 ? -4.472 -6.866 8.591 1.00 92.56 107 TRP A C 1
ATOM 820 O O . TRP A 1 107 ? -4.343 -7.677 9.508 1.00 92.56 107 TRP A O 1
ATOM 830 N N . ILE A 1 108 ? -5.111 -5.705 8.729 1.00 93.12 108 ILE A N 1
ATOM 831 C CA . ILE A 1 108 ? -5.853 -5.302 9.932 1.00 93.12 108 ILE A CA 1
ATOM 832 C C . ILE A 1 108 ? -7.243 -4.893 9.476 1.00 93.12 108 ILE A C 1
ATOM 834 O O . ILE A 1 108 ? -7.362 -3.874 8.805 1.00 93.12 108 ILE A O 1
ATOM 838 N N . THR A 1 109 ? -8.268 -5.674 9.814 1.00 94.88 109 THR A N 1
ATOM 839 C CA . THR A 1 109 ? -9.659 -5.327 9.510 1.00 94.88 109 THR A CA 1
ATOM 840 C C . THR A 1 109 ? -10.230 -4.290 10.476 1.00 94.88 109 THR A C 1
ATOM 842 O O . THR A 1 109 ? -9.615 -3.929 11.482 1.00 94.88 109 THR A O 1
ATOM 845 N N . THR A 1 110 ? -11.432 -3.778 10.181 1.00 93.25 110 THR A N 1
ATOM 846 C CA . THR A 1 110 ? -12.134 -2.893 11.128 1.00 93.25 110 THR A CA 1
ATOM 847 C C . THR A 1 110 ? -12.423 -3.629 12.438 1.00 93.25 110 THR A C 1
ATOM 849 O O . THR A 1 110 ? -12.268 -3.051 13.513 1.00 93.25 110 THR A O 1
ATOM 852 N N . LEU A 1 111 ? -12.788 -4.913 12.355 1.00 95.94 111 LEU A N 1
ATOM 853 C CA . LEU A 1 111 ? -12.961 -5.777 13.516 1.00 95.94 111 LEU A CA 1
ATOM 854 C C . LEU A 1 111 ? -11.653 -5.922 14.306 1.00 95.94 111 LEU A C 1
ATOM 856 O O . LEU A 1 111 ? -11.665 -5.665 15.510 1.00 95.94 111 LEU A O 1
ATOM 860 N N . ASP A 1 112 ? -10.536 -6.242 13.643 1.00 95.44 112 ASP A N 1
ATOM 861 C CA . ASP A 1 112 ? -9.218 -6.347 14.293 1.00 95.44 112 ASP A CA 1
ATOM 862 C C . ASP A 1 112 ? -8.838 -5.050 15.022 1.00 95.44 112 ASP A C 1
ATOM 864 O O . ASP A 1 112 ? -8.331 -5.071 16.148 1.00 95.44 112 ASP A O 1
ATOM 868 N N . GLY A 1 113 ? -9.088 -3.904 14.377 1.00 93.00 113 GLY A N 1
ATOM 869 C CA . GLY A 1 113 ? -8.808 -2.582 14.9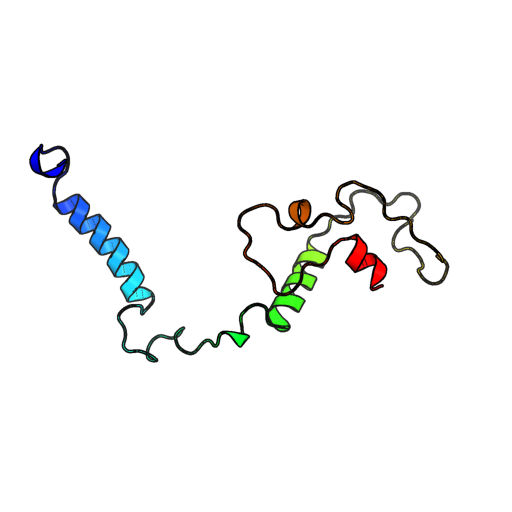26 1.00 93.00 113 GLY A CA 1
ATOM 870 C C . GLY A 1 113 ? -9.604 -2.296 16.197 1.00 93.00 113 GLY A C 1
ATOM 871 O O . GLY A 1 113 ? -9.022 -1.841 17.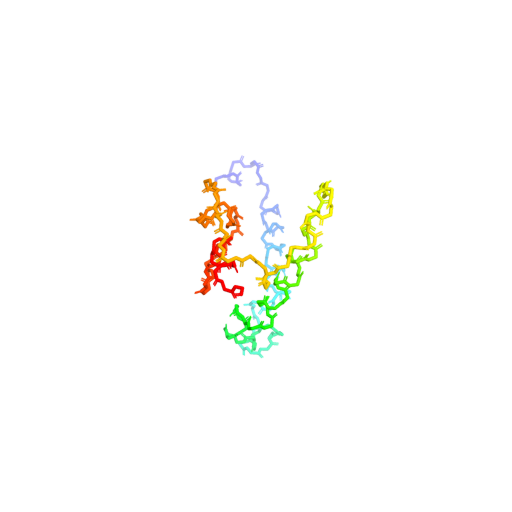179 1.00 93.00 113 GLY A O 1
ATOM 872 N N . ILE A 1 114 ? -10.904 -2.612 16.204 1.00 93.56 114 ILE A N 1
ATOM 873 C CA . ILE A 1 114 ? -11.780 -2.433 17.374 1.00 93.56 114 ILE A CA 1
ATOM 874 C C . ILE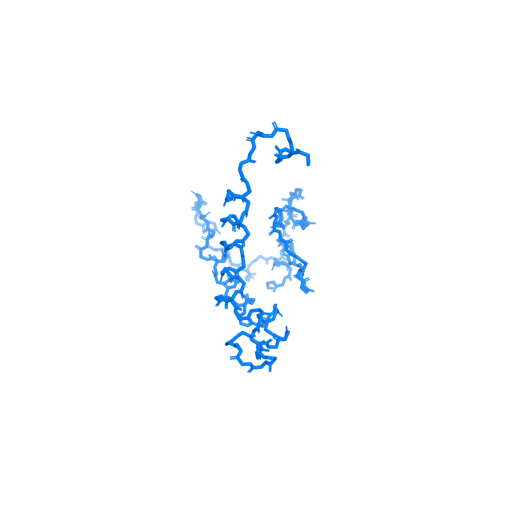 A 1 114 ? -11.414 -3.411 18.501 1.00 93.56 114 ILE A C 1
ATOM 876 O O . ILE A 1 114 ? -11.444 -3.035 19.668 1.00 93.56 114 ILE A O 1
ATOM 880 N N . GLN A 1 115 ? -11.039 -4.651 18.179 1.00 93.50 115 GLN A N 1
ATOM 881 C CA . GLN A 1 115 ? -10.620 -5.650 19.173 1.00 93.50 115 GLN A CA 1
ATOM 882 C C . GLN A 1 115 ? -9.281 -5.320 19.843 1.00 93.50 115 GLN A C 1
ATOM 884 O O . GLN A 1 115 ? -9.011 -5.807 20.938 1.00 93.50 115 GLN A O 1
ATOM 889 N N . SER A 1 116 ? -8.447 -4.517 19.182 1.00 89.88 116 SER A N 1
ATOM 890 C CA . SER A 1 116 ? -7.133 -4.102 19.680 1.00 89.88 116 SER A CA 1
ATOM 891 C C . SER A 1 116 ? -7.168 -2.787 20.476 1.00 89.88 116 SER A C 1
ATOM 893 O O . SER A 1 116 ? -6.096 -2.273 20.808 1.00 89.88 116 SER A O 1
ATOM 895 N N . MET A 1 117 ? -8.360 -2.214 20.707 1.00 79.62 117 MET A N 1
ATOM 896 C CA . MET A 1 117 ? -8.553 -0.977 21.482 1.00 79.62 117 MET A CA 1
ATOM 897 C C . MET A 1 117 ? -8.336 -1.171 22.982 1.00 79.62 117 MET A C 1
ATOM 899 O O . MET A 1 117 ? -8.609 -2.277 23.499 1.00 79.62 117 MET A O 1
#

InterPro domains:
  IPR036881 Glycoside hydrolase family 3 C-terminal domain superfamily [G3DSA:3.40.50.1700] (49-116)
  IPR036881 Glycoside hydrolase family 3 C-terminal domain superfamily [SSF52279] (63-116)
  IPR036962 Glycoside hydrolase, family 3, N-terminal domain superfamily [G3DSA:3.20.20.300] (6-48)
  IPR044993 Beta-D-xylosidase [PTHR42721] (1-116)

Secondary structure (DSSP, 8-state):
-TTTTTSS-HHHHHHHHHHHHHHHHHTTTTSPTT-STTTT--GGGTT-HHHHHHHHHHHHHH------GGG-PSP-TTT-S-----STTTT-HHHHH-SS----S----HHHHHHT-

Solvent-accessible surface area (backbone atoms only — not comparable to full-atom values): 7751 Å² total; per-residue (Å²): 107,56,56,83,72,67,77,41,64,66,67,60,55,53,51,54,50,50,53,56,50,48,53,39,55,75,68,32,74,78,49,61,92,73,72,32,96,64,63,76,67,58,74,74,64,63,88,20,71,66,58,52,51,50,49,52,48,55,53,64,73,65,63,78,85,89,79,62,77,91,59,58,66,84,65,64,68,92,78,54,90,77,82,89,87,82,61,88,62,35,79,32,63,67,74,74,53,62,75,97,64,83,88,70,99,69,88,77,35,61,48,55,54,62,73,69,106

Radius of gyration: 25.2 Å; Cα contacts (8 Å, |Δi|>4): 39; chains: 1; bounding box: 54×23×75 Å

pLDDT: mean 93.64, std 3.79, range [79.5, 98.44]

Mean predicted aligned error: 5.28 Å

Organism: NCBI:txid392032

Foldseek 3Di:
DCVVVVVDPVVVVVVVVVVVVVVCVVQCVVPPQPPGPCNPDDPCVALHPVVVVVVVVVVVVPDDDPDQPPNCPPPDPVPDPDDDDDDPQQPDQCVVQPPDHDDHPDDAGNVNVVVVD